Protein AF-A0A351MKE8-F1 (afdb_monomer_lite)

pLDDT: mean 77.44, std 17.44, range [44.5, 95.0]

Sequence (78 aa):
QPGLYRFAAGARVQDALDAAGGATAEARVDDLNLAAPLTDGLRLYVPGRREAPEQVIVVTEEIFVSEPPSQAAGPSAP

Structure (mmCIF, N/CA/C/O backbone):
data_AF-A0A351MKE8-F1
#
_entry.id   AF-A0A351MKE8-F1
#
loop_
_atom_site.group_PDB
_atom_site.id
_atom_site.type_symbol
_atom_site.label_atom_id
_atom_site.label_alt_id
_atom_site.label_comp_id
_atom_site.label_asym_id
_atom_site.label_entity_id
_atom_site.label_seq_id
_atom_site.pdbx_PDB_ins_code
_atom_site.Cartn_x
_atom_site.Cartn_y
_atom_site.Cartn_z
_atom_site.occupancy
_atom_site.B_iso_or_equiv
_atom_site.auth_seq_id
_atom_site.auth_comp_id
_atom_site.auth_asym_id
_atom_site.auth_atom_id
_atom_site.pdbx_PDB_model_num
ATOM 1 N N . GLN A 1 1 ? -0.831 1.284 -8.475 1.00 86.69 1 GLN A N 1
ATOM 2 C CA . GLN A 1 1 ? -0.978 2.674 -8.934 1.00 86.69 1 GLN A CA 1
ATOM 3 C C . GLN A 1 1 ? -0.525 3.591 -7.806 1.00 86.69 1 GLN A C 1
ATOM 5 O O . GLN A 1 1 ? -0.962 3.386 -6.684 1.00 86.69 1 GLN A O 1
ATOM 10 N N . PRO A 1 2 ? 0.392 4.541 -8.055 1.00 87.75 2 PRO A N 1
ATOM 11 C CA . PRO A 1 2 ? 0.763 5.547 -7.061 1.00 87.75 2 PRO A CA 1
ATOM 12 C C . PRO A 1 2 ? -0.401 6.511 -6.801 1.00 87.75 2 PRO A C 1
ATOM 14 O O . PRO A 1 2 ? -1.071 6.931 -7.744 1.00 87.75 2 PRO A O 1
ATOM 17 N N . GLY A 1 3 ? -0.622 6.889 -5.543 1.00 92.00 3 GLY A N 1
ATOM 18 C CA . GLY A 1 3 ? -1.712 7.786 -5.166 1.00 92.00 3 GLY A CA 1
ATOM 19 C C . GLY A 1 3 ? -1.827 7.988 -3.658 1.00 92.00 3 GLY A C 1
ATOM 20 O O . GLY A 1 3 ? -1.075 7.396 -2.885 1.00 92.00 3 GLY A O 1
ATOM 21 N N . LEU A 1 4 ? -2.773 8.840 -3.253 1.00 94.00 4 LEU A N 1
ATOM 22 C CA . LEU A 1 4 ? -3.160 9.010 -1.855 1.00 94.00 4 LEU A CA 1
ATOM 23 C C . LEU A 1 4 ? -4.315 8.059 -1.538 1.00 94.00 4 LEU A C 1
ATOM 25 O O . LEU A 1 4 ? -5.359 8.112 -2.187 1.00 94.00 4 LEU A O 1
ATOM 29 N N . TYR A 1 5 ? -4.134 7.233 -0.514 1.00 93.06 5 TYR A N 1
ATOM 30 C CA . TYR A 1 5 ? -5.117 6.252 -0.070 1.00 93.06 5 TYR A CA 1
ATOM 31 C C . TYR A 1 5 ? -5.477 6.507 1.388 1.00 93.06 5 TYR A C 1
ATOM 33 O O . TYR A 1 5 ? -4.632 6.918 2.182 1.00 93.06 5 TYR A O 1
ATOM 41 N N . ARG A 1 6 ? -6.744 6.278 1.737 1.00 93.94 6 ARG A N 1
ATOM 42 C CA . ARG A 1 6 ? -7.249 6.461 3.097 1.00 93.94 6 ARG A CA 1
ATOM 43 C C . ARG A 1 6 ? -7.684 5.116 3.652 1.00 93.94 6 ARG A C 1
ATOM 45 O O . ARG A 1 6 ? -8.452 4.410 3.006 1.00 93.94 6 ARG A O 1
ATOM 52 N N . PHE A 1 7 ? -7.221 4.804 4.855 1.00 92.50 7 PHE A N 1
ATOM 53 C CA . PHE A 1 7 ? -7.493 3.539 5.526 1.00 92.50 7 PHE A CA 1
ATOM 54 C C . PHE A 1 7 ? -8.166 3.766 6.876 1.00 92.50 7 PHE A C 1
ATOM 56 O O . PHE A 1 7 ? -8.069 4.846 7.462 1.00 92.50 7 PHE A O 1
ATOM 63 N N . ALA A 1 8 ? -8.853 2.735 7.367 1.00 93.06 8 ALA A N 1
ATOM 64 C CA . ALA A 1 8 ? -9.291 2.692 8.753 1.00 93.06 8 ALA A CA 1
ATOM 65 C C . ALA A 1 8 ? -8.086 2.482 9.686 1.00 93.06 8 ALA A C 1
ATOM 67 O O . ALA A 1 8 ? -7.054 1.941 9.282 1.00 93.06 8 ALA A O 1
ATOM 68 N N . ALA A 1 9 ? -8.235 2.880 10.950 1.00 90.38 9 ALA A N 1
ATOM 69 C CA . ALA A 1 9 ? -7.226 2.611 11.967 1.00 90.38 9 ALA A CA 1
ATOM 70 C C . ALA A 1 9 ? -6.954 1.099 12.078 1.00 90.38 9 ALA A C 1
ATOM 72 O O . ALA A 1 9 ? -7.884 0.292 12.069 1.00 90.38 9 ALA A O 1
ATOM 73 N N . GLY A 1 10 ? -5.677 0.726 12.185 1.00 90.38 10 GLY A N 1
ATOM 74 C CA . GLY A 1 10 ? -5.245 -0.674 12.271 1.00 90.38 10 GLY A CA 1
ATOM 75 C C . GLY A 1 10 ? -5.018 -1.372 10.926 1.00 90.38 10 GLY A C 1
ATOM 76 O O . GLY A 1 10 ? -4.628 -2.541 10.928 1.00 90.38 10 GLY A O 1
ATOM 77 N N . ALA A 1 11 ? -5.218 -0.680 9.799 1.00 94.56 11 ALA A N 1
ATOM 78 C CA . ALA A 1 11 ? -4.799 -1.171 8.489 1.00 94.56 11 ALA A CA 1
ATOM 79 C C . ALA A 1 11 ? -3.281 -1.379 8.426 1.00 94.56 11 ALA A C 1
ATOM 81 O O . ALA A 1 11 ? -2.518 -0.736 9.153 1.00 94.56 11 ALA A O 1
ATOM 82 N N . ARG A 1 12 ? -2.847 -2.288 7.556 1.00 95.00 12 ARG A N 1
ATOM 83 C CA . ARG A 1 12 ? -1.457 -2.725 7.428 1.00 95.00 12 ARG A CA 1
ATOM 84 C C . ARG A 1 12 ? -0.903 -2.443 6.036 1.00 95.00 12 ARG A C 1
ATOM 86 O O . ARG A 1 12 ? -1.639 -2.128 5.104 1.00 95.00 12 ARG A O 1
ATOM 93 N N . VAL A 1 13 ? 0.410 -2.599 5.884 1.00 92.81 13 VAL A N 1
ATOM 94 C CA . VAL A 1 13 ? 1.115 -2.440 4.599 1.00 92.81 13 VAL A CA 1
ATOM 95 C C . VAL A 1 13 ? 0.499 -3.292 3.485 1.00 92.81 13 VAL A C 1
ATOM 97 O O . VAL A 1 13 ? 0.369 -2.803 2.365 1.00 92.81 13 VAL A O 1
ATOM 100 N N . GLN A 1 14 ? 0.062 -4.521 3.781 1.00 94.00 14 GLN A N 1
ATOM 101 C CA . GLN A 1 14 ? -0.652 -5.357 2.805 1.00 94.00 14 GLN A CA 1
ATOM 102 C C . GLN A 1 14 ? -1.933 -4.685 2.274 1.00 94.00 14 GLN A C 1
ATOM 104 O O . GLN A 1 14 ? -2.155 -4.667 1.068 1.00 94.00 14 GLN A O 1
ATOM 109 N N . ASP A 1 15 ? -2.723 -4.049 3.148 1.00 94.00 15 ASP A N 1
ATOM 110 C CA . ASP A 1 15 ? -3.988 -3.414 2.770 1.00 94.00 15 ASP A CA 1
ATOM 111 C C . ASP A 1 15 ? -3.727 -2.208 1.857 1.00 94.00 15 ASP A C 1
ATOM 113 O O . ASP A 1 15 ? -4.477 -1.947 0.914 1.00 94.00 15 ASP A O 1
ATOM 117 N N . ALA A 1 16 ? -2.624 -1.490 2.101 1.00 92.94 16 ALA A N 1
ATOM 118 C CA . ALA A 1 16 ? -2.188 -0.402 1.236 1.00 92.94 16 ALA A CA 1
ATOM 119 C C . ALA A 1 16 ? -1.727 -0.875 -0.141 1.00 92.94 16 ALA A C 1
ATOM 121 O O . ALA A 1 16 ? -2.035 -0.232 -1.147 1.00 92.94 16 ALA A O 1
ATOM 122 N N . LEU A 1 17 ? -1.019 -2.001 -0.196 1.00 92.06 17 LEU A N 1
ATOM 123 C CA . LEU A 1 17 ? -0.581 -2.606 -1.446 1.00 92.06 17 LEU A CA 1
ATOM 124 C C . LEU A 1 17 ? -1.780 -3.061 -2.291 1.00 92.06 17 LEU A C 1
ATOM 126 O O . LEU A 1 17 ? -1.831 -2.765 -3.485 1.00 92.06 17 LEU A O 1
ATOM 130 N N . ASP A 1 18 ? -2.770 -3.699 -1.669 1.00 93.56 18 ASP A N 1
ATOM 131 C CA . ASP A 1 18 ? -3.995 -4.140 -2.341 1.00 93.56 18 ASP A CA 1
ATOM 132 C C . ASP A 1 18 ? -4.838 -2.957 -2.830 1.00 93.56 18 ASP A C 1
ATOM 134 O O . ASP A 1 18 ? -5.271 -2.940 -3.984 1.00 93.56 18 ASP A O 1
ATOM 138 N N . ALA A 1 19 ? -5.006 -1.915 -2.008 1.00 93.50 19 ALA A N 1
ATOM 139 C CA . ALA A 1 19 ? -5.709 -0.692 -2.405 1.00 93.50 19 ALA A CA 1
ATOM 140 C C . ALA A 1 19 ? -5.005 0.046 -3.556 1.00 93.50 19 ALA A C 1
ATOM 142 O O . ALA A 1 19 ? -5.663 0.646 -4.410 1.00 93.50 19 ALA A O 1
ATOM 143 N N . ALA A 1 20 ? -3.675 -0.048 -3.629 1.00 92.19 20 ALA A N 1
ATOM 144 C CA . ALA A 1 20 ? -2.901 0.438 -4.762 1.00 92.19 20 ALA A CA 1
ATOM 145 C C . ALA A 1 20 ? -3.080 -0.419 -6.033 1.00 92.19 20 ALA A C 1
ATOM 147 O O . ALA A 1 20 ? -2.528 -0.073 -7.076 1.00 92.19 20 ALA A O 1
ATOM 148 N N . GLY A 1 21 ? -3.859 -1.500 -6.006 1.00 91.50 21 GLY A N 1
ATOM 149 C CA . GLY A 1 21 ? -4.061 -2.407 -7.138 1.00 91.50 21 GLY A CA 1
ATOM 150 C C . GLY A 1 21 ? -3.092 -3.590 -7.162 1.00 91.50 21 GLY A C 1
ATOM 151 O O . GLY A 1 21 ? -2.889 -4.183 -8.221 1.00 91.50 21 GLY A O 1
ATOM 152 N N . GLY A 1 22 ? -2.495 -3.916 -6.016 1.00 89.75 22 GLY A N 1
ATOM 153 C CA . GLY A 1 22 ? -1.601 -5.051 -5.829 1.00 89.75 22 GLY A CA 1
ATOM 154 C C . GLY A 1 22 ? -0.152 -4.789 -6.246 1.00 89.75 22 GLY A C 1
ATOM 155 O O . GLY A 1 22 ? 0.210 -3.752 -6.811 1.00 89.75 22 GLY A O 1
ATOM 156 N N . ALA A 1 23 ? 0.700 -5.772 -5.958 1.00 87.31 23 ALA A N 1
ATOM 157 C CA . ALA A 1 23 ? 2.091 -5.769 -6.387 1.00 87.31 23 ALA A CA 1
ATOM 158 C C . ALA A 1 23 ? 2.227 -6.024 -7.891 1.00 87.31 23 ALA A C 1
ATOM 160 O O . ALA A 1 23 ? 1.569 -6.894 -8.459 1.00 87.31 23 ALA A O 1
ATOM 161 N N . THR A 1 24 ? 3.149 -5.310 -8.534 1.00 87.62 24 THR A N 1
ATOM 162 C CA . THR A 1 24 ? 3.557 -5.623 -9.907 1.00 87.62 24 THR A CA 1
ATOM 163 C C . THR A 1 24 ? 4.538 -6.801 -9.914 1.00 87.62 24 THR A C 1
ATOM 165 O O . THR A 1 24 ? 5.193 -7.086 -8.915 1.00 87.62 24 THR A O 1
ATOM 168 N N . ALA A 1 25 ? 4.712 -7.468 -11.060 1.00 86.69 25 ALA A N 1
ATOM 169 C CA . ALA A 1 25 ? 5.700 -8.549 -11.203 1.00 86.69 25 ALA A CA 1
ATOM 170 C C . ALA A 1 25 ? 7.154 -8.086 -10.965 1.00 86.69 25 ALA A C 1
ATOM 172 O O . ALA A 1 25 ? 8.037 -8.891 -10.666 1.00 86.69 25 ALA A O 1
ATOM 173 N N . GLU A 1 26 ? 7.400 -6.783 -11.108 1.00 87.19 26 GLU A N 1
ATOM 174 C CA . GLU A 1 26 ? 8.695 -6.162 -10.855 1.00 87.19 26 GLU A CA 1
ATOM 175 C C . GLU A 1 26 ? 8.824 -5.620 -9.431 1.00 87.19 26 GLU A C 1
ATOM 177 O O . GLU A 1 26 ? 9.919 -5.217 -9.063 1.00 87.19 26 GLU A O 1
ATOM 182 N N . ALA A 1 27 ? 7.766 -5.625 -8.620 1.00 88.50 27 ALA A N 1
ATOM 183 C CA . ALA A 1 27 ? 7.836 -5.214 -7.226 1.00 88.50 27 ALA A CA 1
ATOM 184 C C . ALA A 1 27 ? 8.563 -6.272 -6.388 1.00 88.50 27 ALA A C 1
ATOM 186 O O . ALA A 1 27 ? 8.382 -7.482 -6.572 1.00 88.50 27 ALA A O 1
ATOM 187 N N . ARG A 1 28 ? 9.378 -5.819 -5.437 1.00 87.62 28 ARG A N 1
ATOM 188 C CA . ARG A 1 28 ? 10.021 -6.692 -4.455 1.00 87.62 28 ARG A CA 1
ATOM 189 C C . ARG A 1 28 ? 9.291 -6.585 -3.121 1.00 87.62 28 ARG A C 1
ATOM 191 O O . ARG A 1 28 ? 9.707 -5.893 -2.202 1.00 87.62 28 ARG A O 1
ATOM 198 N N . VAL A 1 29 ? 8.146 -7.255 -3.065 1.00 87.50 29 VAL A N 1
ATOM 199 C CA . VAL A 1 29 ? 7.254 -7.266 -1.897 1.00 87.50 29 VAL A CA 1
ATOM 200 C C . VAL A 1 29 ? 7.906 -7.955 -0.700 1.00 87.50 29 VAL A C 1
ATOM 202 O O . VAL A 1 29 ? 7.627 -7.589 0.434 1.00 87.50 29 VAL A O 1
ATOM 205 N N . ASP A 1 30 ? 8.806 -8.905 -0.957 1.00 88.12 30 ASP A N 1
ATOM 206 C CA . ASP A 1 30 ? 9.565 -9.630 0.066 1.00 88.12 30 ASP A CA 1
ATOM 207 C C . ASP A 1 30 ? 10.451 -8.707 0.927 1.00 88.12 30 ASP A C 1
ATOM 209 O O . ASP A 1 30 ? 10.787 -9.064 2.053 1.00 88.12 30 ASP A O 1
ATOM 213 N N . ASP A 1 31 ? 10.778 -7.506 0.431 1.00 86.44 31 ASP A N 1
ATOM 214 C CA . ASP A 1 31 ? 11.536 -6.488 1.175 1.00 86.44 31 ASP A CA 1
ATOM 215 C C . ASP A 1 31 ? 10.635 -5.648 2.109 1.00 86.44 31 ASP A C 1
ATOM 217 O O . ASP A 1 31 ? 11.130 -4.818 2.872 1.00 86.44 31 ASP A O 1
ATOM 221 N N . LEU A 1 32 ? 9.309 -5.830 2.063 1.00 87.38 32 LEU A N 1
ATOM 222 C CA . LEU A 1 32 ? 8.345 -5.071 2.859 1.00 87.38 32 LEU A CA 1
ATOM 223 C C . LEU A 1 32 ? 7.816 -5.884 4.041 1.00 87.38 32 LEU A C 1
ATOM 225 O O . LEU A 1 32 ? 7.424 -7.043 3.915 1.00 87.38 32 LEU A O 1
ATOM 229 N N . ASN A 1 33 ? 7.670 -5.226 5.192 1.00 91.31 33 ASN A N 1
ATOM 230 C CA . ASN A 1 33 ? 6.912 -5.792 6.301 1.00 91.31 33 ASN A CA 1
ATOM 231 C C . ASN A 1 33 ? 5.406 -5.621 6.057 1.00 91.31 33 ASN A C 1
ATOM 233 O O . ASN A 1 33 ? 4.800 -4.640 6.484 1.00 91.31 33 ASN A O 1
ATOM 237 N N . LEU A 1 34 ? 4.794 -6.607 5.403 1.00 91.81 34 LEU A N 1
ATOM 238 C CA . LEU A 1 34 ? 3.362 -6.624 5.083 1.00 91.81 34 LEU A CA 1
ATOM 239 C C . LEU A 1 34 ? 2.440 -6.530 6.309 1.00 91.81 34 LEU A C 1
ATOM 241 O O . LEU A 1 34 ? 1.304 -6.068 6.196 1.00 91.81 34 LEU A O 1
ATOM 245 N N . ALA A 1 35 ? 2.929 -6.945 7.480 1.00 92.31 35 ALA A N 1
ATOM 246 C CA . ALA A 1 35 ? 2.180 -6.926 8.728 1.00 92.31 35 ALA A CA 1
ATOM 247 C C . ALA A 1 35 ? 2.286 -5.594 9.489 1.00 92.31 35 ALA A C 1
ATOM 249 O O . ALA A 1 35 ? 1.558 -5.421 10.470 1.00 92.31 35 ALA A O 1
ATOM 250 N N . ALA A 1 36 ? 3.171 -4.682 9.072 1.00 91.31 36 ALA A N 1
ATOM 251 C CA . ALA A 1 36 ? 3.365 -3.408 9.752 1.00 91.31 36 ALA A CA 1
ATOM 252 C C . ALA A 1 36 ? 2.091 -2.546 9.681 1.00 91.31 36 ALA A C 1
ATOM 254 O O . ALA A 1 36 ? 1.455 -2.498 8.623 1.00 91.31 36 ALA A O 1
ATOM 255 N N . PRO A 1 37 ? 1.706 -1.874 10.782 1.00 93.12 37 PRO A N 1
ATOM 256 C CA . PRO A 1 37 ? 0.565 -0.970 10.789 1.00 93.12 37 PRO A CA 1
ATOM 257 C C . PRO A 1 37 ? 0.851 0.286 9.959 1.00 93.12 37 PRO A C 1
ATOM 259 O O . PRO A 1 37 ? 1.983 0.765 9.902 1.00 93.12 37 PRO A O 1
ATOM 262 N N . LEU A 1 38 ? -0.193 0.835 9.345 1.00 91.06 38 LEU A N 1
ATOM 263 C CA . LEU A 1 38 ? -0.152 2.133 8.684 1.00 91.06 38 LEU A CA 1
ATOM 264 C C . LEU A 1 38 ? -0.385 3.247 9.706 1.00 91.06 38 LEU A C 1
ATOM 266 O O . LEU A 1 38 ? -1.288 3.160 10.543 1.00 91.06 38 LEU A O 1
ATOM 270 N N . THR A 1 39 ? 0.395 4.315 9.590 1.00 90.44 39 THR A N 1
ATOM 271 C CA . THR A 1 39 ? 0.214 5.565 10.333 1.00 90.44 39 THR A CA 1
ATOM 272 C C . THR A 1 39 ? -0.240 6.675 9.391 1.00 90.44 39 THR A C 1
ATOM 274 O O . THR A 1 39 ? -0.058 6.593 8.172 1.00 90.44 39 THR A O 1
ATOM 277 N N . ASP A 1 40 ? -0.869 7.712 9.944 1.00 88.06 40 ASP A N 1
ATOM 278 C CA . ASP A 1 40 ? -1.213 8.896 9.156 1.00 88.06 40 ASP A CA 1
ATOM 279 C C . ASP A 1 40 ? 0.060 9.559 8.608 1.00 88.06 40 ASP A C 1
ATOM 281 O O . ASP A 1 40 ? 1.117 9.500 9.230 1.00 88.06 40 ASP A O 1
ATOM 285 N N . GLY A 1 41 ? -0.013 10.122 7.401 1.00 87.38 41 GLY A N 1
ATOM 286 C CA . GLY A 1 41 ? 1.148 10.734 6.743 1.00 87.38 41 GLY A CA 1
ATOM 287 C C . GLY A 1 41 ? 2.224 9.758 6.239 1.00 87.38 41 GLY A C 1
ATOM 288 O O . GLY A 1 41 ? 3.183 10.201 5.603 1.00 87.38 41 GLY A O 1
ATOM 289 N N . LEU A 1 42 ? 2.070 8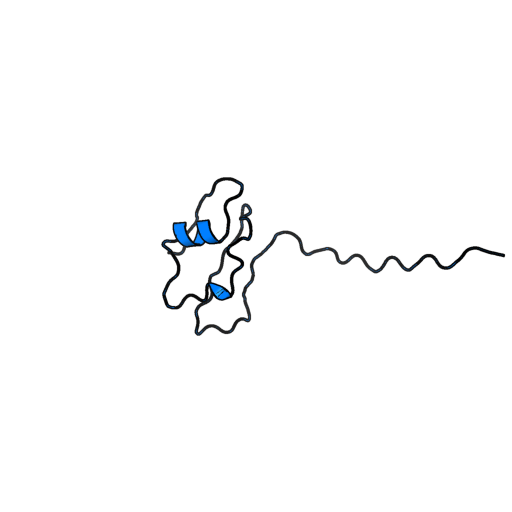.443 6.447 1.00 88.62 42 LEU A N 1
ATOM 290 C CA . LEU A 1 42 ? 3.029 7.441 5.982 1.00 88.62 42 LEU A CA 1
ATOM 291 C C . LEU A 1 42 ? 3.161 7.452 4.452 1.00 88.62 42 LEU A C 1
ATOM 293 O O . LEU A 1 42 ? 2.181 7.346 3.711 1.00 88.62 42 LEU A O 1
ATOM 297 N N . ARG A 1 43 ? 4.406 7.473 3.969 1.00 90.12 43 ARG A N 1
ATOM 298 C CA . ARG A 1 43 ? 4.735 7.171 2.572 1.00 90.12 43 ARG A CA 1
ATOM 299 C C . ARG A 1 43 ? 5.190 5.716 2.464 1.00 90.12 43 ARG A C 1
ATOM 301 O O . ARG A 1 43 ? 6.263 5.371 2.947 1.00 90.12 43 ARG A O 1
ATOM 308 N N . LEU A 1 44 ? 4.409 4.892 1.767 1.00 88.00 44 LEU A N 1
ATOM 309 C CA . LEU A 1 44 ? 4.797 3.525 1.418 1.00 88.00 44 LEU A CA 1
ATOM 310 C C . LEU A 1 44 ? 5.495 3.505 0.051 1.00 88.00 44 LEU A C 1
ATOM 312 O O . LEU A 1 44 ? 4.871 3.787 -0.973 1.00 88.00 44 LEU A O 1
ATOM 316 N N . TYR A 1 45 ? 6.785 3.174 0.039 1.00 88.81 45 TYR A N 1
ATOM 317 C CA . TYR A 1 45 ? 7.563 2.965 -1.181 1.00 88.81 45 TYR A CA 1
ATOM 318 C C . TYR A 1 45 ? 7.738 1.470 -1.451 1.00 88.81 45 TYR A C 1
ATOM 320 O O . TYR A 1 45 ? 8.080 0.717 -0.543 1.00 88.81 45 TYR A O 1
ATOM 328 N N . VAL A 1 46 ? 7.510 1.045 -2.696 1.00 88.12 46 VAL A N 1
ATOM 329 C CA . VAL A 1 46 ? 7.668 -0.353 -3.114 1.00 88.12 46 VAL A CA 1
ATOM 330 C C . VAL A 1 46 ? 8.808 -0.424 -4.130 1.00 88.12 46 VAL A C 1
ATOM 332 O O . VAL A 1 46 ? 8.625 0.045 -5.257 1.00 88.12 46 VAL A O 1
ATOM 335 N N . PRO A 1 47 ? 9.972 -0.988 -3.766 1.00 84.88 47 PRO A N 1
ATOM 336 C CA . PRO A 1 47 ? 11.121 -1.034 -4.657 1.00 84.88 47 PRO A CA 1
ATOM 337 C C . PRO A 1 47 ? 10.892 -1.994 -5.827 1.00 84.88 47 PRO A C 1
ATOM 339 O O . PRO A 1 47 ? 10.236 -3.038 -5.709 1.00 84.88 47 PRO A O 1
ATOM 342 N N . GLY A 1 48 ? 11.485 -1.649 -6.968 1.00 87.06 48 GLY A N 1
ATOM 343 C CA . GLY A 1 48 ? 11.580 -2.540 -8.118 1.00 87.06 48 GLY A CA 1
ATOM 344 C C . GLY A 1 48 ? 12.696 -3.579 -7.949 1.00 87.06 48 GLY A C 1
ATOM 345 O O . GLY A 1 48 ? 13.731 -3.320 -7.346 1.00 87.06 48 GLY A O 1
ATOM 346 N N . ARG A 1 49 ? 12.554 -4.755 -8.565 1.00 83.12 49 ARG A N 1
ATOM 347 C CA . ARG A 1 49 ? 13.536 -5.854 -8.510 1.00 83.12 49 ARG A CA 1
ATOM 348 C C . ARG A 1 49 ? 14.912 -5.492 -9.071 1.00 83.12 49 ARG A C 1
ATOM 350 O O . ARG A 1 49 ? 15.884 -6.145 -8.696 1.00 83.12 49 ARG A O 1
ATOM 357 N N . ARG A 1 50 ? 14.989 -4.505 -9.970 1.00 81.69 50 ARG A N 1
ATOM 358 C CA . ARG A 1 50 ? 16.243 -4.003 -10.566 1.00 81.69 50 ARG A CA 1
ATOM 359 C C . ARG A 1 50 ? 16.823 -2.802 -9.822 1.00 81.69 50 ARG A C 1
ATOM 361 O O . ARG A 1 50 ? 17.899 -2.341 -10.185 1.00 81.69 50 ARG A O 1
ATOM 368 N N . GLU A 1 51 ? 16.116 -2.289 -8.821 1.00 75.06 51 GLU A N 1
ATOM 369 C CA . GLU A 1 51 ? 16.586 -1.179 -8.008 1.00 75.06 51 GLU A CA 1
ATOM 370 C C . GLU A 1 51 ? 17.501 -1.707 -6.895 1.00 75.06 51 GLU A C 1
ATOM 372 O O . GLU A 1 51 ? 17.264 -2.779 -6.322 1.00 75.06 51 GLU A O 1
ATOM 377 N N . ALA A 1 52 ? 18.593 -0.989 -6.629 1.00 65.06 52 ALA A N 1
ATOM 378 C CA . ALA A 1 52 ? 19.479 -1.319 -5.521 1.00 65.06 52 ALA A CA 1
ATOM 379 C C . ALA A 1 52 ? 18.741 -1.049 -4.194 1.00 65.06 52 ALA A C 1
ATOM 381 O O . ALA A 1 52 ? 18.045 -0.039 -4.097 1.00 65.06 52 ALA A O 1
ATOM 382 N N . PRO A 1 53 ? 18.888 -1.901 -3.163 1.00 58.41 53 PRO A N 1
ATOM 383 C CA . PRO A 1 53 ? 18.116 -1.815 -1.917 1.00 58.41 53 PRO A CA 1
ATOM 384 C C . PRO A 1 53 ? 18.450 -0.598 -1.028 1.00 58.41 53 PRO A C 1
ATOM 386 O O . PRO A 1 53 ? 18.075 -0.575 0.138 1.00 58.41 53 PRO A O 1
ATOM 389 N N . GLU A 1 54 ? 19.137 0.429 -1.537 1.00 55.91 54 GLU A N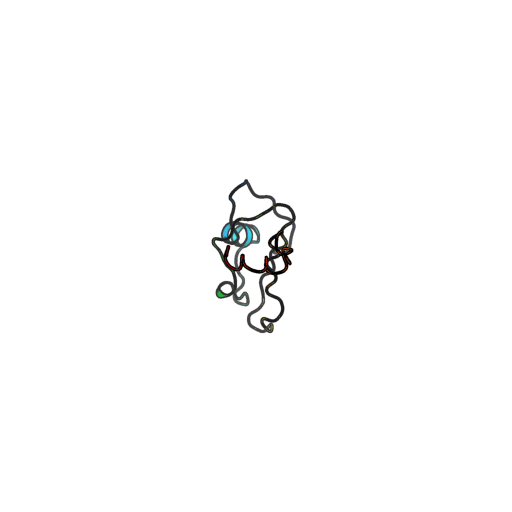 1
ATOM 390 C CA . GLU A 1 54 ? 19.640 1.545 -0.724 1.00 55.91 54 GLU A CA 1
ATOM 391 C C . GLU A 1 54 ? 18.550 2.465 -0.148 1.00 55.91 54 GLU A C 1
ATOM 393 O O . GLU A 1 54 ? 18.861 3.317 0.679 1.00 55.91 54 GLU A O 1
ATOM 398 N N . GLN A 1 55 ? 17.276 2.319 -0.533 1.00 48.88 55 GLN A N 1
ATOM 399 C CA . GLN A 1 55 ? 16.203 3.216 -0.081 1.00 48.88 55 GLN A CA 1
ATOM 400 C C . GLN A 1 55 ? 14.891 2.484 0.244 1.00 48.88 55 GLN A C 1
ATOM 402 O O . GLN A 1 55 ? 13.818 2.878 -0.208 1.00 48.88 55 GLN A O 1
ATOM 407 N N . VAL A 1 56 ? 14.934 1.430 1.066 1.00 53.06 56 VAL A N 1
ATOM 408 C CA . VAL A 1 56 ? 13.710 0.946 1.735 1.00 53.06 56 VAL A CA 1
ATOM 409 C C . VAL A 1 56 ? 13.476 1.800 2.980 1.00 53.06 56 VAL A C 1
ATOM 411 O O . VAL A 1 56 ? 13.814 1.418 4.096 1.00 53.06 56 VAL A O 1
ATOM 414 N N . ILE A 1 57 ? 12.935 3.003 2.785 1.00 51.66 57 ILE A N 1
ATOM 415 C CA . ILE A 1 57 ? 12.520 3.855 3.900 1.00 51.66 57 ILE A CA 1
ATOM 416 C C . ILE A 1 57 ? 11.036 3.598 4.157 1.00 51.66 57 ILE A C 1
ATOM 418 O O . ILE A 1 57 ? 10.167 4.214 3.542 1.00 51.66 57 ILE A O 1
ATOM 422 N N . VAL A 1 58 ? 10.738 2.698 5.094 1.00 55.53 58 VAL A N 1
ATOM 423 C CA . VAL A 1 58 ? 9.476 2.786 5.833 1.00 55.53 58 VAL A CA 1
ATOM 424 C C . VAL A 1 58 ? 9.712 3.869 6.880 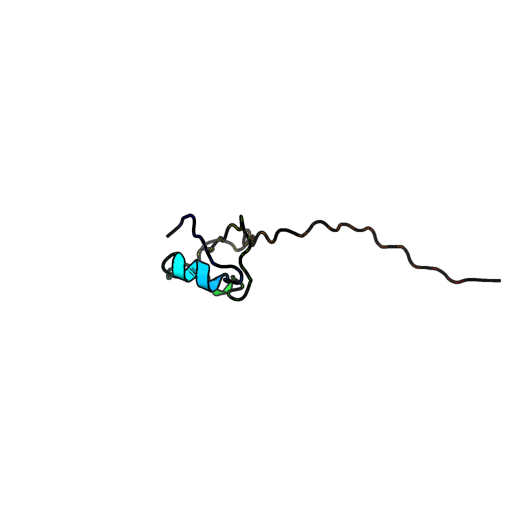1.00 55.53 58 VAL A C 1
ATOM 426 O O . VAL A 1 58 ? 10.388 3.620 7.874 1.00 55.53 58 VAL A O 1
ATOM 429 N N . VAL A 1 59 ? 9.251 5.100 6.618 1.00 52.12 59 VAL A N 1
ATOM 430 C CA . VAL A 1 59 ? 9.338 6.192 7.602 1.00 52.12 59 VAL A CA 1
ATOM 431 C C . VAL A 1 59 ? 8.350 5.868 8.717 1.00 52.12 59 VAL A C 1
ATOM 433 O O . VAL A 1 59 ? 7.195 6.279 8.681 1.00 52.12 59 VAL A O 1
ATOM 436 N N . THR A 1 60 ? 8.784 5.080 9.693 1.00 56.53 60 THR A N 1
ATOM 437 C CA . THR A 1 60 ? 8.153 5.075 11.006 1.00 56.53 60 THR A CA 1
ATOM 438 C C . THR A 1 60 ? 8.503 6.410 11.648 1.00 56.53 60 THR A C 1
ATOM 440 O O . THR A 1 60 ? 9.683 6.699 11.863 1.00 56.53 60 THR A O 1
ATOM 443 N N . GLU A 1 61 ? 7.506 7.251 11.917 1.00 51.09 61 GLU A N 1
ATOM 444 C CA . GLU A 1 61 ? 7.692 8.335 12.876 1.00 51.09 61 GLU A CA 1
ATOM 445 C C . GLU A 1 61 ? 8.065 7.683 14.213 1.00 51.09 61 GLU A C 1
ATOM 447 O O . GLU A 1 61 ? 7.231 7.017 14.810 1.00 51.09 61 GLU A O 1
ATOM 452 N N . GLU A 1 62 ? 9.354 7.768 14.561 1.00 46.44 62 GLU A N 1
ATOM 453 C CA . GLU A 1 62 ? 10.014 7.603 15.871 1.00 46.44 62 GLU A CA 1
ATOM 454 C C . GLU A 1 62 ? 11.341 6.823 15.770 1.00 46.44 62 GLU A C 1
ATOM 456 O O . GLU A 1 62 ? 11.486 5.711 16.267 1.00 46.44 62 GLU A O 1
ATOM 461 N N . ILE A 1 63 ? 12.371 7.444 15.178 1.00 49.44 63 ILE A N 1
ATOM 462 C CA . ILE A 1 63 ? 13.762 7.206 15.603 1.00 49.44 63 ILE A CA 1
ATOM 463 C C . ILE A 1 63 ? 14.461 8.559 15.753 1.00 49.44 63 ILE A C 1
ATOM 465 O O . ILE A 1 63 ? 15.196 9.004 14.880 1.00 49.44 63 ILE A O 1
ATOM 469 N N . PHE A 1 64 ? 14.230 9.209 16.890 1.00 49.59 64 PHE A N 1
ATOM 470 C CA . PHE A 1 64 ? 15.198 10.117 17.502 1.00 49.59 64 PHE A CA 1
ATOM 471 C C . PHE A 1 64 ? 15.151 9.912 19.018 1.00 49.59 64 PHE A C 1
ATOM 473 O O . PHE A 1 64 ? 14.524 10.674 19.743 1.00 49.59 64 PHE A O 1
ATOM 480 N N . VAL A 1 65 ? 15.847 8.882 19.501 1.00 44.50 65 VAL A N 1
ATOM 481 C CA . VAL A 1 65 ? 16.361 8.865 20.876 1.00 44.50 65 VAL A CA 1
ATOM 482 C C . VAL A 1 65 ? 17.851 8.573 20.799 1.00 44.50 65 VAL A C 1
ATOM 484 O O . VAL A 1 65 ? 18.315 7.446 20.934 1.00 44.50 65 VAL A O 1
ATOM 487 N N . SER A 1 66 ? 18.626 9.619 20.548 1.00 47.53 66 SER A N 1
ATOM 488 C CA . SER A 1 66 ? 19.993 9.676 21.048 1.00 47.53 66 SER A CA 1
ATOM 489 C C . SER A 1 66 ? 19.929 10.087 22.520 1.00 47.53 66 SER A C 1
ATOM 491 O O . SER A 1 66 ? 20.161 11.247 22.850 1.00 47.53 66 SER A O 1
ATOM 493 N N . GLU A 1 67 ? 19.572 9.151 23.403 1.00 55.00 67 GLU A N 1
ATOM 494 C CA . GLU A 1 67 ? 19.925 9.272 24.818 1.00 55.00 67 GLU A CA 1
ATOM 495 C C . GLU A 1 67 ? 21.390 8.829 24.960 1.00 55.00 67 GLU A C 1
ATOM 497 O O . GLU A 1 67 ? 21.719 7.691 24.605 1.00 55.00 67 GLU A O 1
ATOM 502 N N . PRO A 1 68 ? 22.311 9.699 25.419 1.00 55.69 68 PRO A N 1
ATOM 503 C CA . PRO A 1 68 ? 23.650 9.253 25.775 1.00 55.69 68 PRO A CA 1
ATOM 504 C C . PRO A 1 68 ? 23.538 8.224 26.908 1.00 55.69 68 PRO A C 1
ATOM 506 O O . PRO A 1 68 ? 22.636 8.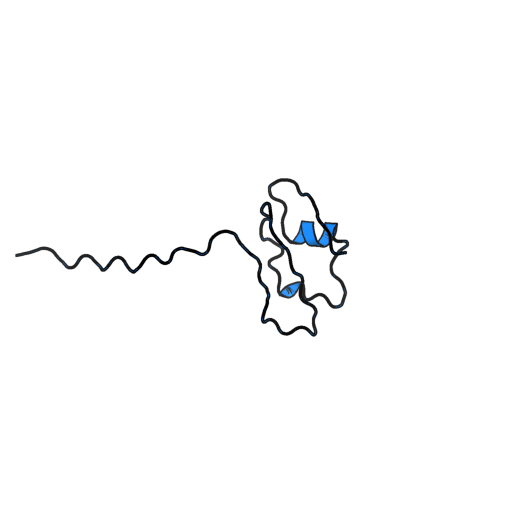340 27.742 1.00 55.69 68 PRO A O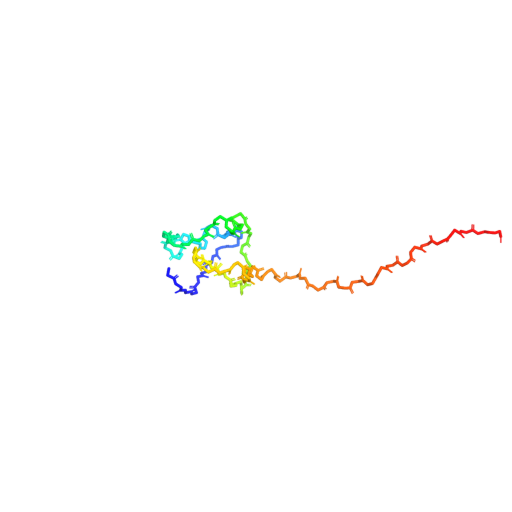 1
ATOM 509 N N . PRO A 1 69 ? 24.431 7.220 26.969 1.00 54.81 69 PRO A N 1
ATOM 510 C CA . PRO A 1 69 ? 24.361 6.201 28.001 1.00 54.81 69 PRO A CA 1
ATOM 511 C C . PRO A 1 69 ? 24.390 6.884 29.365 1.00 54.81 69 PRO A C 1
ATOM 513 O O . PRO A 1 69 ? 25.367 7.549 29.717 1.00 54.81 69 PRO A O 1
ATOM 516 N N . SER A 1 70 ? 23.302 6.711 30.118 1.00 63.97 70 SER A N 1
ATOM 517 C CA . SER A 1 70 ? 23.282 6.900 31.561 1.00 63.97 70 SER A CA 1
ATOM 518 C C . SER A 1 70 ? 24.441 6.076 32.119 1.00 63.97 70 SER A C 1
ATOM 520 O O . SER A 1 70 ? 24.380 4.845 32.174 1.00 63.97 70 SER A O 1
ATOM 522 N N . GLN A 1 71 ? 25.563 6.749 32.394 1.00 62.12 71 GLN A N 1
ATOM 523 C CA . GLN A 1 71 ? 26.736 6.122 32.976 1.00 62.12 71 GLN A CA 1
ATOM 524 C C . GLN A 1 71 ? 26.339 5.634 34.362 1.00 62.12 71 GLN A C 1
ATOM 526 O O . GLN A 1 71 ? 26.137 6.417 35.286 1.00 62.12 71 GLN A O 1
ATOM 531 N N . ALA A 1 72 ? 26.184 4.316 34.417 1.00 55.50 72 ALA A N 1
ATOM 532 C CA . ALA A 1 72 ? 26.325 3.423 35.546 1.00 55.50 72 ALA A CA 1
ATOM 533 C C . ALA A 1 72 ? 26.591 4.105 36.894 1.00 55.50 72 ALA A C 1
ATOM 535 O O . ALA A 1 72 ? 27.651 4.681 37.142 1.00 55.50 72 ALA A O 1
ATOM 536 N N . ALA A 1 73 ? 25.650 3.883 37.808 1.00 58.56 73 ALA A N 1
ATOM 537 C CA . ALA A 1 73 ? 25.944 3.793 39.223 1.00 58.56 73 ALA A CA 1
ATOM 538 C C . ALA A 1 73 ? 27.203 2.927 39.444 1.00 58.56 73 ALA A C 1
ATOM 540 O O . ALA A 1 73 ? 27.196 1.723 39.189 1.00 58.56 73 ALA A O 1
ATOM 541 N N . GLY A 1 74 ? 28.282 3.559 39.905 1.00 53.34 74 GLY A N 1
ATOM 542 C CA . GLY A 1 74 ? 29.382 2.905 40.612 1.00 53.34 74 GLY A CA 1
ATOM 543 C C . GLY A 1 74 ? 29.089 2.875 42.119 1.00 53.34 74 GLY A C 1
ATOM 544 O O . GLY A 1 74 ? 28.301 3.694 42.594 1.00 53.34 74 GLY A O 1
ATOM 545 N N . PRO A 1 75 ? 29.653 1.915 42.871 1.00 62.41 75 PRO A N 1
ATOM 546 C CA . PRO A 1 75 ? 29.106 1.471 44.148 1.00 62.41 75 PRO A CA 1
ATOM 547 C C . PRO A 1 75 ? 29.334 2.454 45.300 1.00 62.41 75 PRO A C 1
ATOM 549 O O . PRO A 1 75 ? 30.312 3.195 45.354 1.00 62.41 75 PRO A O 1
ATOM 552 N N . SER A 1 76 ? 28.404 2.383 46.249 1.00 51.94 76 SER A N 1
ATOM 553 C CA . SER A 1 76 ? 28.459 2.997 47.572 1.00 51.94 76 SER A CA 1
ATOM 554 C C . SER A 1 76 ? 29.642 2.481 48.412 1.00 51.94 76 SER A C 1
ATOM 556 O O . SER A 1 76 ? 29.921 1.281 48.391 1.00 51.94 76 SER A O 1
ATOM 558 N N . ALA A 1 77 ? 30.164 3.378 49.264 1.00 46.34 77 ALA A N 1
ATOM 559 C CA . ALA A 1 77 ? 30.969 3.155 50.484 1.00 46.34 77 ALA A CA 1
ATOM 560 C C . ALA A 1 77 ? 32.502 2.987 50.298 1.00 46.34 77 ALA A C 1
ATOM 562 O O . ALA A 1 77 ? 32.944 2.621 49.206 1.00 46.34 77 ALA A O 1
ATOM 563 N N . PRO A 1 78 ? 33.345 3.244 51.327 1.00 58.69 78 PRO A N 1
ATOM 564 C CA . PRO A 1 78 ? 33.071 3.320 52.775 1.00 58.69 78 PRO A CA 1
ATOM 565 C C . PRO A 1 78 ? 32.584 4.675 53.309 1.00 58.69 78 PRO A C 1
ATOM 567 O O . PRO A 1 78 ? 33.052 5.724 52.817 1.00 58.69 78 PRO A O 1
#

Secondary structure (DSSP, 8-state):
--------TT-BHHHHHHHTT---TTB-GGGS-TTSBP-TT------BTTS-GGG-----S-----PPP----PPP--

Radius of gyration: 19.38 Å; chains: 1; bounding box: 42×20×64 Å

Foldseek 3Di:
DDDDDDDDFFQFQLVVQVVVVHDDPQW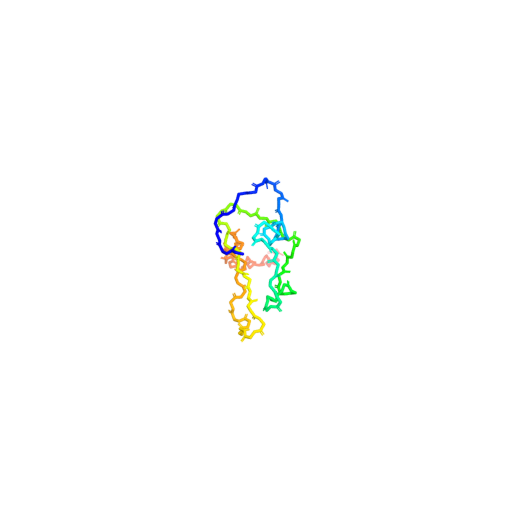PCVVDPRNHGDDPPWDQDTDGVPDDPPDRDRPDPDDDDPDPPPPDDDDDDD